Protein AF-A0A7V9HG58-F1 (afdb_monomer)

pLDDT: mean 92.48, std 5.42, range [65.31, 97.44]

Foldseek 3Di:
DDPVVVVCVVVVVVVVVVVVCLCVVQLVVLVVPDPDPVSSVVSVVVSVVVVVVVVCVVVVVVVVVVVVVVVD

Sequence (72 aa):
MTNTQLTYLLAGGAGVLSLAAWIGLIVVPAWAAYSRLWERLVALAMSVYVLAAFVLAGAGLAALLLYYYDRL

Structure (mmCIF, N/CA/C/O backbone):
data_AF-A0A7V9HG58-F1
#
_entry.id   AF-A0A7V9HG58-F1
#
loop_
_atom_site.group_PDB
_atom_site.id
_atom_site.type_symbol
_atom_site.label_atom_id
_atom_site.label_alt_id
_atom_site.label_comp_id
_atom_site.label_asym_id
_atom_site.label_entity_id
_atom_site.label_seq_id
_atom_site.pdbx_PDB_ins_code
_atom_site.Cartn_x
_atom_site.Cartn_y
_atom_site.Cartn_z
_atom_site.occupancy
_atom_site.B_iso_or_equiv
_atom_site.auth_seq_id
_atom_site.auth_comp_id
_atom_site.auth_asym_id
_a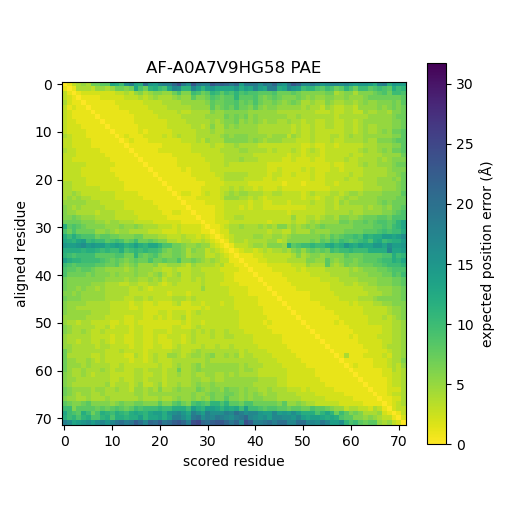tom_site.auth_atom_id
_atom_site.pdbx_PDB_model_num
ATOM 1 N N . MET A 1 1 ? 18.516 14.906 -12.885 1.00 71.94 1 MET A N 1
ATOM 2 C CA . MET A 1 1 ? 17.426 13.940 -12.637 1.00 71.94 1 MET A CA 1
ATOM 3 C C . MET A 1 1 ? 17.235 13.138 -13.907 1.00 71.94 1 MET A C 1
ATOM 5 O O . MET A 1 1 ? 16.951 13.743 -14.933 1.00 71.94 1 MET A O 1
ATOM 9 N N . THR A 1 2 ? 17.479 11.829 -13.878 1.00 94.56 2 THR A N 1
ATOM 10 C CA . THR A 1 2 ? 17.209 10.952 -15.030 1.00 94.56 2 THR A CA 1
ATOM 11 C C . THR A 1 2 ? 15.739 10.529 -15.043 1.00 94.56 2 THR A C 1
ATOM 13 O O . THR A 1 2 ? 15.081 10.536 -14.001 1.00 94.56 2 THR A O 1
ATOM 16 N N . ASN A 1 3 ? 15.220 10.129 -16.206 1.00 93.44 3 ASN A N 1
ATOM 17 C CA . ASN A 1 3 ? 13.834 9.657 -16.327 1.00 93.44 3 ASN A CA 1
ATOM 18 C C . ASN A 1 3 ? 13.545 8.491 -15.371 1.00 93.44 3 ASN A C 1
ATOM 20 O O . ASN A 1 3 ? 12.510 8.469 -14.719 1.00 93.44 3 ASN A O 1
ATOM 24 N N . THR A 1 4 ? 14.502 7.580 -15.192 1.00 94.19 4 THR A N 1
ATOM 25 C CA . THR A 1 4 ? 14.381 6.455 -14.257 1.00 94.19 4 THR A CA 1
ATOM 26 C C . THR A 1 4 ? 14.268 6.912 -12.800 1.00 94.19 4 THR A C 1
ATOM 28 O O . THR A 1 4 ? 13.461 6.377 -12.045 1.00 94.19 4 THR A O 1
ATOM 31 N N . GLN A 1 5 ? 15.041 7.928 -12.397 1.00 95.19 5 GLN A N 1
ATOM 32 C CA . GLN A 1 5 ? 14.958 8.499 -11.048 1.00 95.19 5 GLN A CA 1
ATOM 33 C C . GLN A 1 5 ? 13.602 9.168 -10.800 1.00 95.19 5 GLN A C 1
ATOM 35 O O . GLN A 1 5 ? 13.026 8.991 -9.727 1.00 95.19 5 GLN A O 1
ATOM 40 N N . LEU A 1 6 ? 13.077 9.895 -11.791 1.00 95.38 6 LEU A N 1
ATOM 41 C CA . LEU A 1 6 ? 11.743 10.494 -11.712 1.00 95.38 6 LEU A CA 1
ATOM 42 C C . LEU A 1 6 ? 10.655 9.425 -11.594 1.00 95.38 6 LEU A C 1
ATOM 44 O O . LEU A 1 6 ? 9.782 9.557 -10.742 1.00 95.38 6 LEU A O 1
ATOM 48 N N . THR A 1 7 ? 10.734 8.343 -12.373 1.00 94.19 7 THR A N 1
ATOM 49 C CA . THR A 1 7 ? 9.779 7.231 -12.282 1.00 94.19 7 THR A CA 1
ATOM 50 C C . THR A 1 7 ? 9.755 6.623 -10.884 1.00 94.19 7 THR A C 1
ATOM 52 O O . THR A 1 7 ? 8.676 6.444 -10.324 1.00 94.19 7 THR A O 1
ATOM 55 N N . TYR A 1 8 ? 10.916 6.352 -10.279 1.00 94.88 8 TYR A N 1
ATOM 56 C CA . TYR A 1 8 ? 10.958 5.806 -8.920 1.00 94.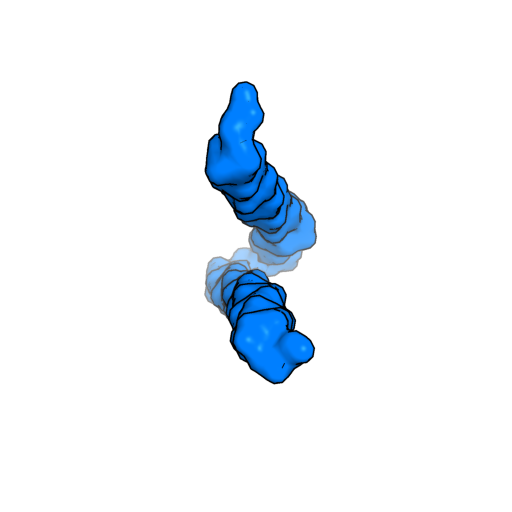88 8 TYR A CA 1
ATOM 57 C C . TYR A 1 8 ? 10.439 6.786 -7.871 1.00 94.88 8 TYR A C 1
ATOM 59 O O . TYR A 1 8 ? 9.729 6.372 -6.954 1.00 94.88 8 TYR A O 1
ATOM 67 N N . LEU A 1 9 ? 10.748 8.076 -8.015 1.00 96.75 9 LEU A N 1
ATOM 68 C CA . LEU A 1 9 ? 10.248 9.105 -7.108 1.00 96.75 9 LEU A CA 1
ATOM 69 C C . LEU A 1 9 ? 8.720 9.217 -7.179 1.00 96.75 9 LEU A C 1
ATOM 71 O O . LEU A 1 9 ? 8.060 9.243 -6.143 1.00 96.75 9 LEU A O 1
ATOM 75 N N . LEU A 1 10 ? 8.159 9.248 -8.389 1.00 95.69 10 LEU A N 1
ATOM 76 C CA . LEU A 1 10 ? 6.716 9.337 -8.605 1.00 95.69 10 LEU A CA 1
ATOM 77 C C . LEU A 1 10 ? 5.999 8.066 -8.147 1.00 95.69 10 LEU A C 1
ATOM 79 O O . LEU A 1 10 ? 4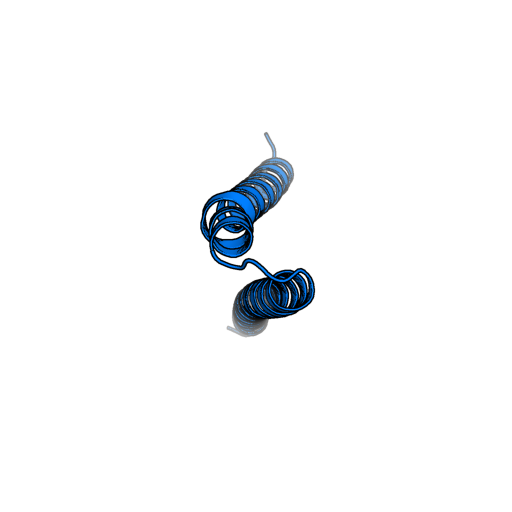.999 8.162 -7.441 1.00 95.69 10 LEU A O 1
ATOM 83 N N . ALA A 1 11 ? 6.522 6.885 -8.486 1.00 93.50 11 ALA A N 1
ATOM 84 C CA . ALA A 1 11 ? 5.940 5.611 -8.072 1.00 93.50 11 ALA A CA 1
ATOM 85 C C . ALA A 1 11 ? 5.973 5.444 -6.544 1.00 93.50 11 ALA A C 1
ATOM 87 O O . ALA A 1 11 ? 4.955 5.118 -5.933 1.00 93.50 11 ALA A O 1
ATOM 88 N N . GLY A 1 12 ? 7.119 5.726 -5.916 1.00 95.44 12 GLY A N 1
ATOM 89 C CA . GLY A 1 12 ? 7.264 5.681 -4.463 1.00 95.44 12 GLY A CA 1
ATOM 90 C C . GLY A 1 12 ? 6.369 6.704 -3.763 1.00 95.44 12 GLY A C 1
ATOM 91 O O . GLY A 1 12 ? 5.647 6.355 -2.830 1.00 95.44 12 GLY A O 1
ATOM 92 N N . GLY A 1 13 ? 6.352 7.948 -4.248 1.00 96.44 13 GLY A N 1
ATOM 93 C CA . GLY A 1 13 ? 5.512 9.016 -3.704 1.00 96.44 13 GLY A CA 1
ATOM 94 C C . GLY A 1 13 ? 4.020 8.704 -3.808 1.00 96.44 13 GLY A C 1
ATOM 95 O O . GLY A 1 13 ? 3.303 8.796 -2.813 1.00 96.44 13 GLY A O 1
ATOM 96 N N . ALA A 1 14 ? 3.557 8.265 -4.979 1.00 95.06 14 ALA A N 1
ATOM 97 C CA . ALA A 1 14 ? 2.168 7.865 -5.183 1.00 95.06 14 ALA A CA 1
ATOM 98 C C . ALA A 1 14 ? 1.780 6.682 -4.284 1.00 95.06 14 ALA A C 1
ATOM 100 O O . ALA A 1 14 ? 0.693 6.689 -3.705 1.00 95.06 14 ALA A O 1
ATOM 101 N N . GLY A 1 15 ? 2.671 5.701 -4.107 1.00 94.81 15 GLY A N 1
ATOM 102 C CA . GLY A 1 15 ? 2.445 4.570 -3.207 1.00 94.81 15 GLY A CA 1
ATOM 103 C C . GLY A 1 15 ? 2.295 5.002 -1.747 1.00 94.81 15 GLY A C 1
ATOM 104 O O . GLY A 1 15 ? 1.323 4.629 -1.090 1.00 94.81 15 GLY A O 1
ATOM 105 N N . VAL A 1 16 ? 3.206 5.844 -1.249 1.00 97.38 16 VAL A N 1
ATOM 106 C CA . VAL A 1 16 ? 3.159 6.354 0.132 1.00 97.38 16 VAL A CA 1
ATOM 107 C C . VAL A 1 16 ? 1.909 7.200 0.372 1.00 97.38 16 VAL A C 1
ATOM 109 O O . VAL A 1 16 ? 1.228 7.003 1.377 1.00 97.38 16 VAL A O 1
ATOM 112 N N . LEU A 1 17 ? 1.570 8.104 -0.550 1.00 96.94 17 LEU A N 1
ATOM 113 C CA . LEU A 1 17 ? 0.366 8.932 -0.436 1.00 96.94 17 LEU A CA 1
ATOM 114 C C . LEU A 1 17 ? -0.910 8.088 -0.464 1.00 96.94 17 LEU A C 1
ATOM 116 O O . LEU A 1 17 ? -1.819 8.332 0.326 1.00 96.94 17 LEU A O 1
ATOM 120 N N . SER A 1 18 ? -0.962 7.066 -1.319 1.00 94.94 18 SER A N 1
ATOM 121 C CA . SER A 1 18 ? -2.106 6.150 -1.393 1.00 94.94 18 SER A CA 1
ATOM 122 C C . SER A 1 18 ? -2.272 5.348 -0.101 1.00 94.94 18 SER A C 1
ATOM 124 O O . SER A 1 18 ? -3.386 5.215 0.403 1.00 94.94 18 SER A O 1
ATOM 126 N N . LEU A 1 19 ? -1.169 4.865 0.483 1.00 95.75 19 LEU A N 1
ATOM 127 C CA . LEU A 1 19 ? -1.181 4.183 1.780 1.00 95.75 19 LEU A CA 1
ATOM 128 C C . LEU A 1 19 ? -1.617 5.118 2.912 1.00 95.75 19 LEU A C 1
ATOM 130 O O . LEU A 1 19 ? -2.459 4.740 3.726 1.00 95.75 19 LEU A O 1
ATOM 134 N N . ALA A 1 20 ? -1.094 6.344 2.950 1.00 97.44 20 ALA A N 1
ATOM 135 C CA . ALA A 1 20 ? -1.488 7.341 3.941 1.00 97.44 20 ALA A CA 1
ATOM 136 C C . ALA A 1 20 ? -2.985 7.681 3.834 1.00 97.44 20 ALA A C 1
ATOM 138 O O . ALA A 1 20 ? -3.680 7.732 4.850 1.00 97.44 20 ALA A O 1
ATOM 139 N N . ALA A 1 21 ? -3.496 7.842 2.609 1.00 96.12 21 ALA A N 1
ATOM 140 C CA . ALA A 1 21 ? -4.913 8.071 2.352 1.00 96.12 21 ALA A CA 1
ATOM 141 C C . ALA A 1 21 ? -5.774 6.880 2.797 1.00 96.12 21 ALA A C 1
ATOM 143 O O . ALA A 1 21 ? -6.782 7.079 3.469 1.00 96.12 21 ALA A O 1
ATOM 144 N N . TRP A 1 22 ? -5.367 5.644 2.494 1.00 95.50 22 TRP A N 1
ATOM 145 C CA . TRP A 1 22 ? -6.077 4.441 2.938 1.00 95.50 22 TRP A CA 1
ATOM 146 C C . TRP A 1 22 ? -6.130 4.335 4.471 1.00 95.50 22 TRP A C 1
ATOM 148 O O . TRP A 1 22 ? -7.193 4.072 5.039 1.00 95.50 22 TRP A O 1
ATOM 158 N N . ILE A 1 23 ? -5.021 4.616 5.162 1.00 95.31 23 ILE A N 1
ATOM 159 C CA . ILE A 1 23 ? -4.988 4.625 6.631 1.00 95.31 23 ILE A CA 1
ATOM 160 C C . ILE A 1 23 ? -5.933 5.703 7.179 1.00 95.31 23 ILE A C 1
ATOM 162 O O . ILE A 1 23 ? -6.802 5.399 7.996 1.00 95.31 23 ILE A O 1
ATOM 166 N N . GLY A 1 24 ? -5.784 6.951 6.728 1.00 95.62 24 GLY A N 1
ATOM 167 C CA . GLY A 1 24 ? -6.518 8.091 7.280 1.00 95.62 24 GLY A CA 1
ATOM 168 C C . GLY A 1 24 ? -8.012 8.085 6.957 1.00 95.62 24 GLY A C 1
ATOM 169 O O . GLY A 1 24 ? -8.825 8.403 7.821 1.00 95.62 24 GLY A O 1
ATOM 170 N N . LEU A 1 25 ? -8.382 7.706 5.733 1.00 93.75 25 LEU A N 1
ATOM 171 C CA . LEU A 1 25 ? -9.765 7.784 5.253 1.00 93.75 25 LEU A CA 1
ATOM 172 C C . LEU A 1 25 ? -10.554 6.491 5.456 1.00 93.75 25 LEU A C 1
ATOM 174 O O . LEU A 1 25 ? -11.781 6.535 5.412 1.00 93.75 25 LEU A O 1
ATOM 178 N N . ILE A 1 26 ? -9.887 5.350 5.662 1.00 92.94 26 ILE A N 1
ATOM 179 C CA . ILE A 1 26 ? -10.567 4.054 5.788 1.00 92.94 26 ILE A CA 1
ATOM 180 C C . ILE A 1 26 ? -10.261 3.391 7.128 1.00 92.94 26 ILE A C 1
ATOM 182 O O . ILE A 1 26 ? -11.185 3.125 7.893 1.00 92.94 26 ILE A O 1
ATOM 186 N N . VAL A 1 27 ? -8.988 3.141 7.448 1.00 91.62 27 VAL A N 1
ATOM 187 C CA . VAL A 1 27 ? -8.627 2.371 8.655 1.00 91.62 27 VAL A CA 1
ATOM 188 C C . VAL A 1 27 ? -9.002 3.111 9.937 1.00 91.62 27 VAL A C 1
ATOM 190 O O . VAL A 1 27 ? -9.652 2.531 10.805 1.00 91.62 27 VAL A O 1
ATOM 193 N N . VAL A 1 28 ? -8.625 4.385 10.056 1.00 93.12 28 VAL A N 1
ATOM 194 C CA . VAL A 1 28 ? -8.911 5.212 11.240 1.00 93.12 28 VAL A CA 1
ATOM 195 C C . VAL A 1 28 ? -10.418 5.304 11.537 1.00 93.12 28 VAL A C 1
ATOM 197 O O . VAL A 1 28 ? -10.811 4.954 12.654 1.00 93.12 28 VAL A O 1
ATOM 200 N N . PRO A 1 29 ? -11.292 5.705 10.589 1.00 89.69 29 PRO A N 1
ATOM 201 C CA . PRO A 1 29 ? -12.727 5.773 10.860 1.00 89.69 29 PRO A CA 1
ATOM 202 C C . PRO A 1 29 ? -13.355 4.394 11.081 1.00 89.69 29 PRO A C 1
ATOM 204 O O . PRO A 1 29 ? -14.215 4.262 11.951 1.00 89.69 29 PRO A O 1
ATOM 207 N N . ALA A 1 30 ? -12.904 3.349 10.375 1.00 87.56 30 ALA A N 1
ATOM 208 C CA . ALA A 1 30 ? -13.385 1.990 10.623 1.00 87.56 30 ALA A CA 1
ATOM 209 C C . ALA A 1 30 ? -13.075 1.538 12.059 1.00 87.56 30 ALA A C 1
ATOM 211 O O . ALA A 1 30 ? -13.924 0.954 12.730 1.00 87.56 30 ALA A O 1
ATOM 212 N N . TRP A 1 31 ? -11.883 1.851 12.569 1.00 84.50 31 TRP A N 1
ATOM 213 C CA . TRP A 1 31 ? -11.495 1.491 13.931 1.00 84.50 31 TRP A CA 1
ATOM 214 C C . TRP A 1 31 ? -12.293 2.247 14.999 1.00 84.50 31 TRP A C 1
ATOM 216 O O . TRP A 1 31 ? -12.593 1.687 16.055 1.00 84.50 31 TRP A O 1
ATOM 226 N N . ALA A 1 32 ? -12.652 3.502 14.722 1.00 88.31 32 ALA A N 1
ATOM 227 C CA . ALA A 1 32 ? -13.470 4.324 15.608 1.00 88.31 32 ALA A CA 1
ATOM 228 C C . ALA A 1 32 ? -14.951 3.899 15.628 1.00 88.31 32 ALA A C 1
ATOM 230 O O . ALA A 1 32 ? -15.600 4.021 16.664 1.00 88.31 32 ALA A O 1
ATOM 231 N N . ALA A 1 33 ? -15.480 3.385 14.513 1.00 86.94 33 ALA A N 1
ATOM 232 C CA . ALA A 1 33 ? -16.897 3.041 14.377 1.00 86.94 33 ALA A CA 1
ATOM 233 C C . ALA A 1 33 ? -17.299 1.749 15.112 1.00 86.94 33 ALA A C 1
ATOM 235 O O . ALA A 1 33 ? -18.395 1.670 15.666 1.00 86.94 33 ALA A O 1
ATOM 236 N N . TYR A 1 34 ? -16.432 0.733 15.128 1.00 86.88 34 TYR A N 1
ATOM 237 C CA . TYR A 1 34 ? -1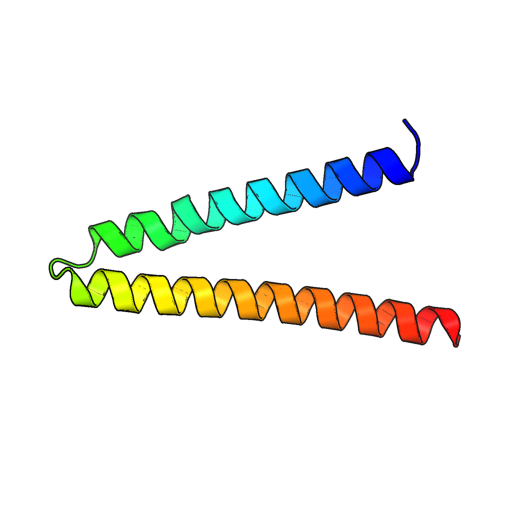6.763 -0.572 15.706 1.00 86.88 34 TYR A CA 1
ATOM 238 C C . TYR A 1 34 ? -16.326 -0.687 17.167 1.00 86.88 34 TYR A C 1
ATOM 240 O O . TYR A 1 34 ? -15.211 -0.305 17.538 1.00 86.88 34 TYR A O 1
ATOM 248 N N . SER A 1 35 ? -17.187 -1.275 18.000 1.00 83.44 35 SER A N 1
ATOM 249 C CA . SER A 1 35 ? -16.907 -1.509 19.424 1.00 83.44 35 SER A CA 1
ATOM 250 C C . SER A 1 35 ? -16.221 -2.854 19.668 1.00 83.44 35 SER A C 1
ATOM 252 O O . SER A 1 35 ? -15.386 -2.966 20.567 1.00 83.44 35 SER A O 1
ATOM 254 N N . ARG A 1 36 ? -16.527 -3.875 18.855 1.00 89.81 36 ARG A N 1
ATOM 255 C CA . ARG A 1 36 ? -15.960 -5.219 19.010 1.00 89.81 36 A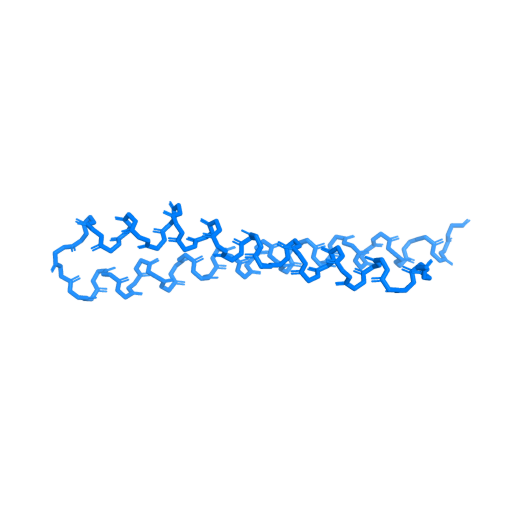RG A CA 1
ATOM 256 C C . ARG A 1 36 ? -14.686 -5.377 18.184 1.00 89.81 36 ARG A C 1
ATOM 258 O O . ARG A 1 36 ? -14.627 -5.009 17.014 1.00 89.81 36 ARG A O 1
ATOM 265 N N . LEU A 1 37 ? -13.677 -6.013 18.779 1.00 87.50 37 LEU A N 1
ATOM 266 C CA . LEU A 1 37 ? -12.391 -6.297 18.127 1.00 87.50 37 LEU A CA 1
ATOM 267 C C . LEU A 1 37 ? -12.539 -7.124 16.840 1.00 87.50 37 LEU A C 1
ATOM 269 O O . LEU A 1 37 ? -11.883 -6.825 15.848 1.00 87.50 37 LEU A O 1
ATOM 273 N N . TRP A 1 38 ? -13.433 -8.116 16.821 1.00 87.75 38 TRP A N 1
ATOM 274 C CA . TRP A 1 38 ? -13.667 -8.942 15.631 1.00 87.75 38 TRP A CA 1
ATOM 275 C C . TRP A 1 38 ? -14.265 -8.159 14.456 1.00 87.75 38 TRP A C 1
ATOM 277 O O . TRP A 1 38 ? -13.859 -8.379 13.319 1.00 87.75 38 TRP A O 1
ATOM 287 N N . GLU A 1 39 ? -15.161 -7.204 14.715 1.00 90.19 39 GLU A N 1
ATOM 288 C CA . GLU A 1 39 ? -15.729 -6.332 13.674 1.00 90.19 39 GLU A CA 1
ATOM 289 C C . GLU A 1 39 ? -14.640 -5.455 13.045 1.00 90.19 39 GLU A C 1
ATOM 291 O O . GLU A 1 39 ? -14.565 -5.335 11.823 1.00 90.19 39 GLU A O 1
ATOM 296 N N . ARG A 1 40 ? -13.730 -4.922 13.873 1.00 89.62 40 ARG A N 1
ATOM 297 C CA . ARG A 1 40 ? -12.575 -4.139 13.408 1.00 89.62 40 ARG A CA 1
ATOM 298 C C . ARG A 1 40 ? -11.651 -4.956 12.510 1.00 89.62 40 ARG A C 1
ATOM 300 O O . ARG A 1 40 ? -11.233 -4.462 11.468 1.00 89.62 40 ARG A O 1
ATOM 307 N N . LEU A 1 41 ? -11.349 -6.200 12.891 1.00 90.31 41 LEU A N 1
ATOM 308 C CA . LEU A 1 41 ? -10.482 -7.082 12.102 1.00 90.31 41 LEU A CA 1
ATOM 309 C C . LEU A 1 41 ? -11.104 -7.440 10.749 1.00 90.31 41 LEU A C 1
ATOM 311 O O . LEU A 1 41 ? -10.412 -7.386 9.735 1.00 90.31 41 LEU A O 1
ATOM 315 N N . VAL A 1 42 ? -12.401 -7.756 10.712 1.00 91.75 42 VAL A N 1
ATOM 316 C CA . VAL A 1 42 ? -13.104 -8.064 9.455 1.00 91.75 42 VAL A CA 1
ATOM 317 C C . VAL A 1 42 ? -13.185 -6.830 8.554 1.00 91.75 42 VAL A C 1
ATOM 319 O O . VAL A 1 42 ? -12.912 -6.931 7.358 1.00 91.75 42 VAL A O 1
ATOM 322 N N . ALA A 1 43 ? -13.492 -5.657 9.116 1.00 90.38 43 ALA A N 1
ATOM 323 C CA . ALA A 1 43 ? -13.520 -4.404 8.365 1.00 90.38 43 ALA A CA 1
ATOM 324 C C . ALA A 1 43 ? -12.144 -4.061 7.772 1.00 90.38 43 ALA A C 1
ATOM 326 O O . ALA A 1 43 ? -12.054 -3.654 6.614 1.00 90.38 43 ALA A O 1
ATOM 327 N N . LEU A 1 44 ? -11.070 -4.278 8.537 1.00 91.38 44 LEU A N 1
ATOM 328 C CA . LEU A 1 44 ? -9.700 -4.061 8.079 1.00 91.38 44 LEU A CA 1
ATOM 329 C C . LEU A 1 44 ? -9.299 -5.076 6.998 1.00 91.38 44 LEU A C 1
ATOM 331 O O . LEU A 1 44 ? -8.719 -4.698 5.986 1.00 91.38 44 LEU A O 1
ATOM 335 N N . ALA A 1 45 ? -9.661 -6.351 7.152 1.00 93.88 45 ALA A N 1
ATOM 336 C CA . ALA A 1 45 ? -9.424 -7.362 6.122 1.00 93.88 45 ALA A CA 1
ATOM 337 C C . ALA A 1 45 ? -10.140 -7.012 4.804 1.00 93.88 45 ALA A C 1
ATOM 339 O O . ALA A 1 45 ? -9.538 -7.094 3.733 1.00 93.88 45 ALA A O 1
ATOM 340 N N . MET A 1 46 ? -11.396 -6.559 4.876 1.00 93.62 46 MET A N 1
ATOM 341 C CA . MET A 1 46 ? -12.144 -6.103 3.701 1.00 93.62 46 MET A CA 1
ATOM 342 C C . MET A 1 46 ? -11.542 -4.843 3.073 1.00 93.62 46 MET A C 1
ATOM 344 O O . MET A 1 46 ? -11.456 -4.757 1.850 1.00 93.62 46 MET A O 1
ATOM 348 N N . SER A 1 47 ? -11.075 -3.877 3.866 1.00 93.12 47 SER A N 1
ATOM 349 C CA . SER A 1 47 ? -10.454 -2.670 3.309 1.00 93.12 47 SER A CA 1
ATOM 350 C C . SER A 1 47 ? -9.099 -2.951 2.654 1.00 93.12 47 SER A C 1
ATOM 352 O O . SER A 1 47 ? -8.794 -2.339 1.628 1.00 93.12 47 SER A O 1
ATOM 354 N N . VAL A 1 48 ? -8.307 -3.889 3.190 1.00 94.88 48 VAL A N 1
ATOM 355 C CA . VAL A 1 48 ? -7.081 -4.385 2.539 1.00 94.88 48 VAL A CA 1
ATOM 356 C C . VAL A 1 48 ? -7.424 -5.119 1.246 1.00 94.88 48 VAL A C 1
ATOM 358 O O . VAL A 1 48 ? -6.765 -4.896 0.233 1.00 94.88 48 VAL A O 1
ATOM 361 N N . TYR A 1 49 ? -8.466 -5.956 1.250 1.00 94.56 49 TYR A N 1
ATOM 362 C CA . TYR A 1 49 ? -8.930 -6.650 0.048 1.00 94.56 49 TYR A CA 1
ATOM 363 C C . TYR A 1 49 ? -9.295 -5.664 -1.070 1.00 94.56 49 TYR A C 1
ATOM 365 O O . TYR A 1 49 ? -8.830 -5.817 -2.199 1.00 94.56 49 TYR A O 1
ATOM 373 N N . VAL A 1 50 ? -10.059 -4.614 -0.755 1.00 94.81 50 VAL A N 1
ATOM 374 C CA . VAL A 1 50 ? -10.421 -3.570 -1.725 1.00 94.81 50 VAL A CA 1
ATOM 375 C C . VAL A 1 50 ? -9.179 -2.839 -2.236 1.00 94.81 50 VAL A C 1
ATOM 377 O O . VAL A 1 50 ? -9.033 -2.661 -3.445 1.00 94.81 50 VAL A O 1
ATOM 380 N N . LEU A 1 51 ? -8.253 -2.464 -1.347 1.00 94.75 51 LEU A N 1
ATOM 381 C CA . LEU A 1 51 ? -6.991 -1.832 -1.743 1.00 94.75 51 LEU A CA 1
ATOM 382 C C . LEU A 1 51 ? -6.201 -2.725 -2.711 1.00 94.75 51 LEU A C 1
ATOM 384 O O . LEU A 1 51 ? -5.765 -2.260 -3.763 1.00 94.75 51 LEU A O 1
ATOM 388 N N . ALA A 1 52 ? -6.062 -4.012 -2.391 1.00 96.38 52 ALA A N 1
ATOM 389 C CA . ALA A 1 52 ? -5.374 -4.980 -3.237 1.00 96.38 52 ALA A CA 1
ATOM 390 C C . ALA A 1 52 ? -6.067 -5.142 -4.598 1.00 96.38 52 ALA A C 1
ATOM 392 O O . ALA A 1 52 ? -5.389 -5.171 -5.623 1.00 96.38 52 ALA A O 1
ATOM 393 N N . ALA A 1 53 ? -7.401 -5.183 -4.630 1.00 96.44 53 ALA A N 1
ATOM 394 C CA . ALA A 1 53 ? -8.162 -5.257 -5.872 1.00 96.44 53 ALA A CA 1
ATOM 395 C C . ALA A 1 53 ? -7.891 -4.045 -6.779 1.00 96.44 53 ALA A C 1
ATOM 397 O O . ALA A 1 53 ? -7.643 -4.224 -7.970 1.00 96.44 53 ALA A O 1
ATOM 398 N N . PHE A 1 54 ? -7.860 -2.828 -6.227 1.00 95.25 54 PHE A N 1
ATOM 399 C CA . PHE A 1 54 ? -7.533 -1.624 -6.999 1.00 95.25 54 PHE A CA 1
ATOM 400 C C . PHE A 1 54 ? -6.079 -1.604 -7.481 1.00 95.25 54 PHE A C 1
ATOM 402 O O . PHE A 1 54 ? -5.828 -1.224 -8.625 1.00 95.25 54 PHE A O 1
ATOM 409 N N . VAL A 1 55 ? -5.130 -2.050 -6.653 1.00 95.75 55 VAL A N 1
ATOM 410 C CA . VAL A 1 55 ? -3.719 -2.179 -7.057 1.00 95.75 55 VAL A CA 1
ATOM 411 C C . VAL A 1 55 ? -3.577 -3.172 -8.210 1.00 95.75 55 VAL A C 1
ATOM 413 O O . VAL A 1 55 ? -2.950 -2.851 -9.218 1.00 95.75 55 VAL A O 1
ATOM 416 N N . LEU A 1 56 ? -4.190 -4.354 -8.098 1.00 97.12 56 LEU A N 1
ATOM 417 C CA . LEU A 1 56 ? -4.147 -5.385 -9.137 1.00 97.12 56 LEU A CA 1
ATOM 418 C C . LEU A 1 56 ? -4.855 -4.939 -10.418 1.00 97.12 56 LEU A C 1
ATOM 420 O O . LEU A 1 56 ? -4.331 -5.169 -11.504 1.00 97.12 56 LEU A O 1
ATOM 424 N N . ALA A 1 57 ? -6.005 -4.272 -10.310 1.00 96.94 57 ALA A N 1
ATOM 425 C CA . ALA A 1 57 ? -6.718 -3.735 -11.464 1.00 96.94 57 ALA A CA 1
ATOM 426 C C . ALA A 1 57 ? -5.890 -2.661 -12.184 1.00 96.94 57 ALA A C 1
ATOM 428 O O . ALA A 1 57 ? -5.733 -2.723 -13.402 1.00 96.94 57 ALA A O 1
ATOM 429 N N . GLY A 1 58 ? -5.309 -1.714 -11.442 1.00 94.44 58 GLY A N 1
ATOM 430 C CA . GLY A 1 58 ? -4.442 -0.679 -12.006 1.00 94.44 58 GLY A CA 1
ATOM 431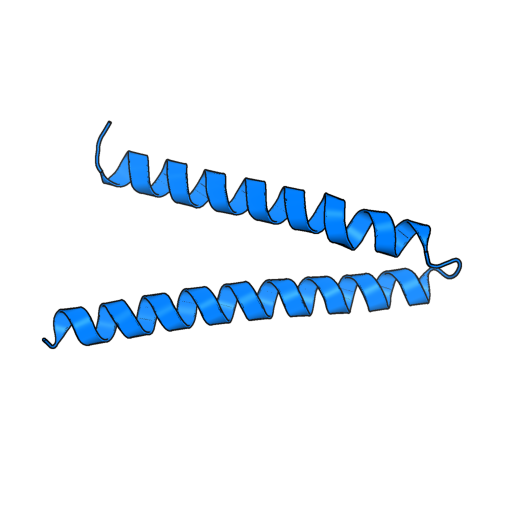 C C . GLY A 1 58 ? -3.194 -1.263 -12.671 1.00 94.44 58 GLY A C 1
ATOM 432 O O . GLY A 1 58 ? -2.882 -0.914 -13.808 1.00 94.44 58 GLY A O 1
ATOM 433 N N . ALA A 1 59 ? -2.519 -2.202 -12.004 1.00 95.31 59 ALA A N 1
ATOM 434 C CA . ALA A 1 59 ? -1.360 -2.898 -12.561 1.00 95.31 59 ALA A CA 1
ATOM 435 C C . ALA A 1 59 ? -1.728 -3.731 -13.800 1.00 95.31 59 ALA A C 1
ATOM 437 O O . ALA A 1 59 ? -0.999 -3.715 -14.788 1.00 95.31 59 ALA A O 1
ATOM 438 N N . GLY A 1 60 ? -2.873 -4.416 -13.773 1.00 97.38 60 GLY A N 1
A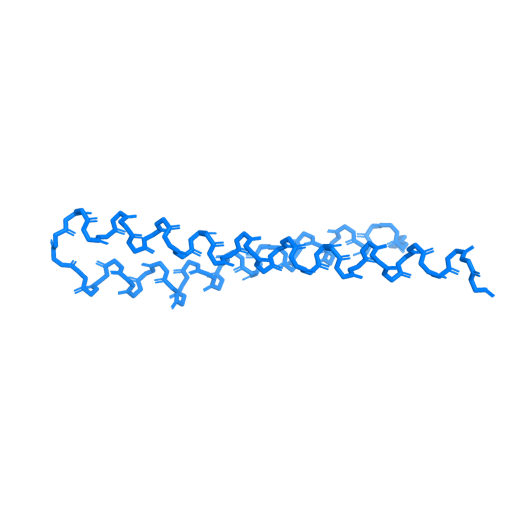TOM 439 C CA . GLY A 1 60 ? -3.387 -5.200 -14.894 1.00 97.38 60 GLY A CA 1
ATOM 440 C C . GLY A 1 60 ? -3.715 -4.334 -16.108 1.00 97.38 60 GLY A C 1
ATOM 441 O O . GLY A 1 60 ? -3.311 -4.671 -17.218 1.00 97.38 60 GLY A O 1
ATOM 442 N N . LEU A 1 61 ? -4.373 -3.189 -15.907 1.00 96.75 61 LEU A N 1
ATOM 443 C CA . LEU A 1 61 ? -4.638 -2.218 -16.973 1.00 96.75 61 LEU A CA 1
ATOM 444 C C . LEU A 1 61 ? -3.343 -1.641 -17.551 1.00 96.75 61 LEU A C 1
ATOM 446 O O . LEU A 1 61 ? -3.211 -1.550 -18.771 1.00 96.75 61 LEU A O 1
ATOM 450 N N . ALA A 1 62 ? -2.377 -1.291 -16.699 1.00 92.62 62 ALA A N 1
ATOM 451 C CA . ALA A 1 62 ? -1.074 -0.805 -17.144 1.00 92.62 62 ALA A CA 1
ATOM 452 C C . ALA A 1 62 ? -0.322 -1.869 -17.961 1.00 92.62 62 ALA A C 1
ATOM 454 O O . ALA A 1 62 ? 0.183 -1.571 -19.041 1.00 92.62 62 ALA A O 1
ATOM 455 N N . ALA A 1 63 ? -0.295 -3.117 -17.488 1.00 94.94 63 ALA A N 1
ATOM 456 C CA . ALA A 1 63 ? 0.326 -4.231 -18.199 1.00 94.94 63 ALA A CA 1
ATOM 457 C C . ALA A 1 63 ? -0.360 -4.504 -19.545 1.00 94.94 63 ALA A C 1
ATOM 459 O O . ALA A 1 63 ? 0.319 -4.715 -20.548 1.00 94.94 63 ALA A O 1
ATOM 460 N N . LEU A 1 64 ? -1.695 -4.453 -19.581 1.00 96.31 64 LEU A N 1
ATOM 461 C CA . LEU A 1 64 ? -2.474 -4.616 -20.806 1.00 96.31 64 LEU A CA 1
ATOM 462 C C . LEU A 1 64 ? -2.129 -3.527 -21.830 1.00 96.31 64 LEU A C 1
ATOM 464 O O . LEU A 1 64 ? -1.881 -3.838 -22.992 1.00 96.31 64 LEU A O 1
ATOM 468 N N . LEU A 1 65 ? -2.074 -2.265 -21.393 1.00 95.00 65 LEU A N 1
ATOM 469 C CA . LEU A 1 65 ? -1.684 -1.132 -22.235 1.00 95.00 65 LEU A CA 1
ATOM 470 C C . LEU A 1 65 ? -0.281 -1.307 -22.816 1.00 95.00 65 LEU A C 1
ATOM 472 O O . LEU A 1 65 ? -0.103 -1.146 -24.020 1.00 95.00 65 LEU A O 1
ATOM 476 N N . LEU A 1 66 ? 0.695 -1.669 -21.981 1.00 93.75 66 LEU A N 1
ATOM 477 C CA . LEU A 1 66 ? 2.077 -1.888 -22.418 1.00 93.75 66 LEU A CA 1
ATOM 478 C C . LEU A 1 66 ? 2.177 -3.043 -23.421 1.00 93.75 66 LEU A C 1
ATOM 480 O O . LEU A 1 66 ? 2.854 -2.922 -24.435 1.00 93.75 66 LEU A O 1
ATOM 484 N N . TYR A 1 67 ? 1.447 -4.134 -23.185 1.00 94.38 67 TYR A N 1
ATOM 485 C CA . TYR A 1 67 ? 1.430 -5.280 -24.091 1.00 94.38 67 TYR A CA 1
ATOM 486 C C . TYR A 1 67 ? 0.880 -4.940 -25.483 1.00 94.38 67 TYR A C 1
AT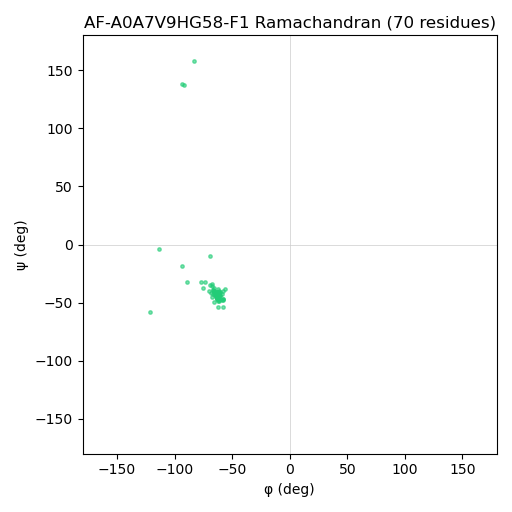OM 488 O O . TYR A 1 67 ? 1.381 -5.457 -26.482 1.00 94.38 67 TYR A O 1
ATOM 496 N N . TYR A 1 68 ? -0.155 -4.098 -25.561 1.00 94.56 68 TYR A N 1
ATOM 497 C CA . TYR A 1 68 ? -0.684 -3.647 -26.850 1.00 94.56 68 TYR A CA 1
ATOM 498 C C . TYR A 1 68 ? 0.185 -2.576 -27.500 1.00 94.56 68 TYR A C 1
ATOM 500 O O . TYR A 1 68 ? 0.263 -2.551 -28.722 1.00 94.56 68 TYR A O 1
ATOM 508 N N . TYR A 1 69 ? 0.848 -1.727 -26.714 1.00 91.19 69 TYR A N 1
ATOM 509 C CA . TYR A 1 69 ? 1.763 -0.715 -27.235 1.00 91.19 69 TYR A CA 1
ATOM 510 C C . TYR A 1 69 ? 2.906 -1.336 -28.048 1.00 91.19 69 TYR A C 1
ATOM 512 O O . TYR A 1 69 ? 3.184 -0.869 -29.143 1.00 91.19 69 TYR A O 1
ATOM 520 N N . ASP A 1 70 ? 3.491 -2.440 -27.576 1.00 82.88 70 ASP A N 1
ATOM 521 C CA . ASP A 1 70 ? 4.558 -3.153 -28.300 1.00 82.88 70 ASP A CA 1
ATOM 522 C C . ASP A 1 70 ? 4.075 -3.863 -29.585 1.00 82.88 70 ASP A C 1
ATOM 524 O O . ASP A 1 70 ? 4.884 -4.390 -30.350 1.00 82.88 70 ASP A O 1
ATOM 528 N N . ARG A 1 71 ? 2.756 -3.939 -29.811 1.00 82.69 71 ARG A N 1
ATOM 529 C CA . ARG A 1 71 ? 2.128 -4.654 -30.938 1.00 82.69 71 ARG A CA 1
ATOM 530 C C . ARG A 1 71 ? 1.418 -3.740 -31.939 1.00 82.69 71 ARG A C 1
ATOM 532 O O . ARG A 1 71 ? 0.886 -4.257 -32.922 1.00 82.69 71 ARG A O 1
ATOM 539 N N . LEU A 1 72 ? 1.362 -2.440 -31.660 1.00 65.31 72 LEU A N 1
ATOM 540 C CA . LEU A 1 72 ? 0.810 -1.394 -32.524 1.00 65.31 72 LEU A CA 1
ATOM 541 C C . LEU A 1 72 ? 1.915 -0.792 -33.396 1.00 65.31 72 LEU A C 1
ATOM 543 O O . LEU A 1 72 ? 1.602 -0.486 -34.567 1.00 65.31 72 LEU A O 1
#

Mean predicted aligned error: 4.48 Å

Radius of gyration: 16.93 Å; Cα contacts (8 Å, |Δi|>4): 16; chains: 1; bounding box: 34×23×52 Å

Solvent-accessible surface area (backbone atoms only — not comparable to full-atom values): 4042 Å² total; per-residue (Å²): 135,52,73,68,56,50,51,51,51,51,54,52,49,53,51,52,52,51,50,50,46,47,41,64,73,44,49,50,55,48,54,68,71,43,90,51,71,67,57,35,53,53,53,48,53,50,52,50,50,52,52,50,50,53,52,52,50,52,51,49,52,52,51,51,50,52,60,49,59,82,72,109

Secondary st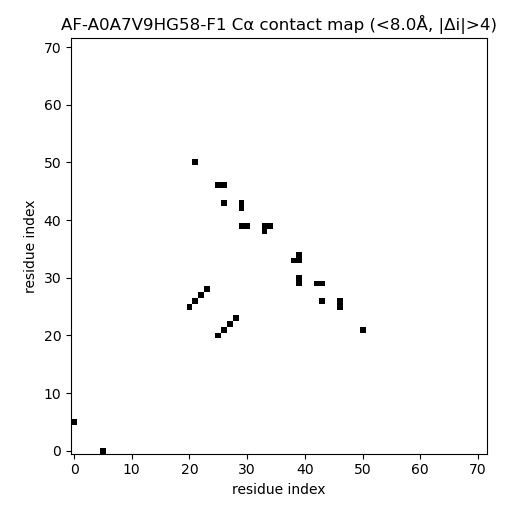ructure (DSSP, 8-state):
--HHHHHHHHHHHHHHHHHHHHIIIIIHHHHHH-SSHHHHHHHHHHHHHHHHHHHHHHHHHHHHHHHHHTT-